Protein AF-A0A2D6FB00-F1 (afdb_monomer_lite)

Structure (mmCIF, N/CA/C/O backbone):
data_AF-A0A2D6FB00-F1
#
_entry.id   AF-A0A2D6FB00-F1
#
loop_
_atom_site.group_PDB
_atom_site.id
_atom_site.type_symbol
_atom_site.label_atom_id
_atom_site.label_alt_id
_atom_site.label_comp_id
_atom_site.label_asym_id
_atom_site.label_entity_id
_atom_site.label_seq_id
_atom_site.pdbx_PDB_ins_code
_atom_site.Cartn_x
_atom_site.Cartn_y
_atom_site.Cartn_z
_atom_site.occupancy
_atom_site.B_iso_or_equiv
_atom_site.auth_seq_id
_atom_site.auth_comp_id
_atom_site.auth_asym_id
_atom_site.auth_atom_id
_atom_site.pdbx_PDB_model_num
ATOM 1 N N . MET A 1 1 ? 11.367 2.036 -6.715 1.00 66.56 1 MET A N 1
ATOM 2 C CA . MET A 1 1 ? 11.962 1.980 -5.369 1.00 66.56 1 MET A CA 1
ATOM 3 C C . MET A 1 1 ? 11.120 2.860 -4.470 1.00 66.56 1 MET A C 1
ATOM 5 O O . MET A 1 1 ? 10.786 3.963 -4.896 1.00 66.56 1 MET A O 1
ATOM 9 N N . VAL A 1 2 ? 10.639 2.338 -3.342 1.00 79.44 2 VAL A N 1
ATOM 10 C CA . VAL A 1 2 ? 9.614 3.008 -2.512 1.00 79.44 2 VAL A CA 1
ATOM 11 C C . VAL A 1 2 ? 10.066 4.412 -2.121 1.00 79.44 2 VAL A C 1
ATOM 13 O O . VAL A 1 2 ? 11.162 4.590 -1.602 1.00 79.44 2 VAL A O 1
ATOM 16 N N . GLU A 1 3 ? 9.223 5.404 -2.391 1.00 83.50 3 GLU A N 1
ATOM 17 C CA . GLU A 1 3 ? 9.477 6.797 -2.022 1.00 83.50 3 GLU A CA 1
ATOM 18 C C . GLU A 1 3 ? 8.873 7.105 -0.652 1.00 83.50 3 GLU A C 1
ATOM 20 O O . GLU A 1 3 ? 9.534 7.669 0.217 1.00 83.50 3 GLU A O 1
ATOM 25 N N . ASN A 1 4 ? 7.610 6.722 -0.448 1.00 87.19 4 ASN A N 1
ATOM 26 C CA . ASN A 1 4 ? 6.895 6.998 0.788 1.00 87.19 4 ASN A CA 1
ATOM 27 C C . ASN A 1 4 ? 5.791 5.967 1.044 1.00 87.19 4 ASN A C 1
ATOM 29 O O . ASN A 1 4 ? 5.179 5.456 0.109 1.00 87.19 4 ASN A O 1
ATOM 33 N N . VAL A 1 5 ? 5.519 5.694 2.319 1.00 88.75 5 VAL A N 1
ATOM 34 C CA . VAL A 1 5 ? 4.339 4.943 2.749 1.00 88.75 5 VAL A CA 1
ATOM 35 C C . VAL A 1 5 ? 3.592 5.793 3.764 1.00 88.75 5 VAL A C 1
ATOM 37 O O . VAL A 1 5 ? 4.166 6.216 4.767 1.00 88.75 5 VAL A O 1
ATOM 40 N N . LEU A 1 6 ? 2.320 6.046 3.490 1.00 88.81 6 LEU A N 1
ATOM 41 C CA . LEU A 1 6 ? 1.453 6.882 4.303 1.00 88.81 6 LEU A CA 1
ATOM 42 C C . LEU A 1 6 ? 0.262 6.058 4.784 1.00 88.81 6 LEU A C 1
ATOM 44 O O . LEU A 1 6 ? -0.404 5.394 3.994 1.00 88.81 6 LEU A O 1
ATOM 48 N N . VAL A 1 7 ? 0.000 6.111 6.087 1.00 87.19 7 VAL A N 1
ATOM 49 C CA . VAL A 1 7 ? -1.113 5.413 6.735 1.00 87.19 7 VAL A CA 1
ATOM 50 C C . VAL A 1 7 ? -2.059 6.459 7.316 1.00 87.19 7 VAL A C 1
ATOM 52 O O . VAL A 1 7 ? -1.655 7.270 8.147 1.00 87.19 7 VAL A O 1
ATOM 55 N N . LEU A 1 8 ? -3.314 6.450 6.871 1.00 84.75 8 LEU A N 1
ATOM 56 C CA . LEU A 1 8 ? -4.391 7.302 7.376 1.00 84.75 8 LEU A CA 1
ATOM 57 C C . LEU A 1 8 ? -5.556 6.418 7.815 1.00 84.75 8 LEU A C 1
ATOM 59 O O . LEU A 1 8 ? -6.361 5.982 6.994 1.00 84.75 8 LEU A O 1
ATOM 63 N N . GLY A 1 9 ? -5.647 6.144 9.117 1.00 82.88 9 GLY A N 1
ATOM 64 C CA . GLY A 1 9 ? -6.644 5.213 9.646 1.00 82.88 9 GLY A CA 1
ATOM 65 C C . GLY A 1 9 ? -6.460 3.813 9.053 1.00 82.88 9 GLY A C 1
ATOM 66 O O . GLY A 1 9 ? -5.426 3.193 9.276 1.00 82.88 9 GLY A O 1
ATOM 67 N N . SER A 1 10 ? -7.450 3.338 8.292 1.00 84.50 10 SER A N 1
ATOM 68 C CA . SER A 1 10 ? -7.429 2.052 7.572 1.00 84.50 10 SER A CA 1
ATOM 69 C C . SER A 1 10 ? -6.953 2.159 6.118 1.00 84.50 10 SER A C 1
ATOM 71 O O . SER A 1 10 ? -6.960 1.167 5.390 1.00 84.50 10 SER A O 1
ATOM 73 N N . THR A 1 11 ? -6.563 3.350 5.658 1.00 87.44 11 THR A N 1
ATOM 74 C CA . THR A 1 11 ? -6.066 3.555 4.296 1.00 87.44 11 THR A CA 1
ATOM 75 C C . THR A 1 11 ? -4.545 3.600 4.286 1.00 87.44 11 THR A C 1
ATOM 77 O O . THR A 1 11 ? -3.934 4.421 4.970 1.00 87.44 11 THR A O 1
ATOM 80 N N . VAL A 1 12 ? -3.927 2.756 3.462 1.00 90.50 12 VAL A N 1
ATOM 81 C CA . VAL A 1 12 ? -2.479 2.736 3.233 1.00 90.50 12 VAL A CA 1
ATOM 82 C C . VAL A 1 12 ? -2.199 3.191 1.810 1.00 90.50 12 VAL A C 1
ATOM 84 O O . VAL A 1 12 ? -2.728 2.631 0.856 1.00 90.50 12 VAL A O 1
ATOM 87 N N . THR A 1 13 ? -1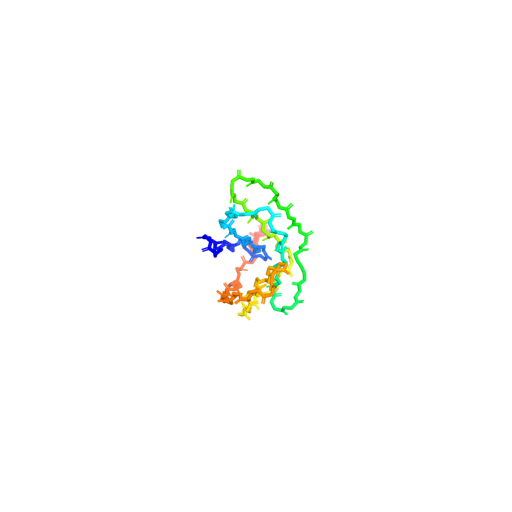.349 4.198 1.652 1.00 91.19 13 THR A N 1
ATOM 88 C CA . THR A 1 13 ? -0.872 4.6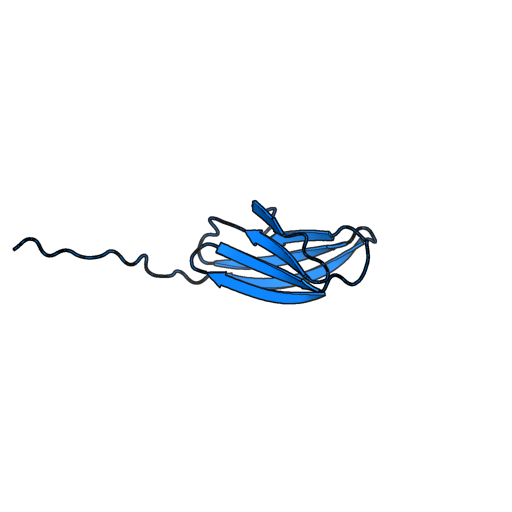77 0.352 1.00 91.19 13 THR A CA 1
ATOM 89 C C . THR A 1 13 ? 0.614 4.387 0.226 1.00 91.19 13 THR A C 1
ATOM 91 O O . THR A 1 13 ? 1.414 4.868 1.026 1.00 91.19 13 THR A O 1
ATOM 94 N N . VAL A 1 14 ? 0.985 3.607 -0.783 1.00 89.88 14 VAL A N 1
ATOM 95 C CA . VAL A 1 14 ? 2.373 3.293 -1.126 1.00 89.88 14 VAL A CA 1
ATOM 96 C C . VAL A 1 14 ? 2.754 4.095 -2.363 1.00 89.88 14 VAL A C 1
ATOM 98 O O . VAL A 1 14 ? 2.247 3.837 -3.454 1.00 89.88 14 VAL A O 1
ATOM 101 N N . SER A 1 15 ? 3.655 5.055 -2.192 1.00 90.06 15 SER A N 1
ATOM 102 C CA . SER A 1 15 ? 4.193 5.894 -3.259 1.00 90.06 15 SER A CA 1
ATOM 103 C C . SER A 1 15 ? 5.536 5.353 -3.726 1.00 90.06 15 SER A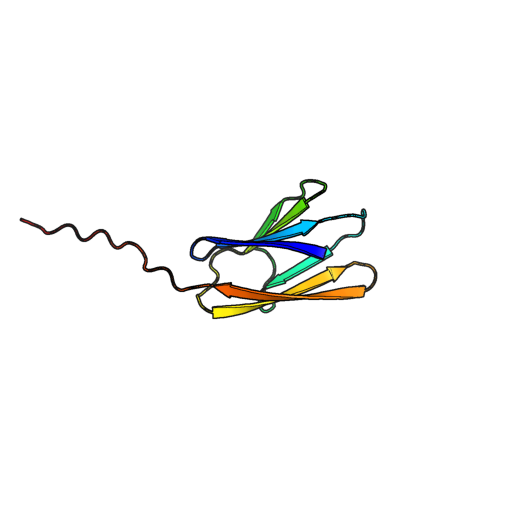 C 1
ATOM 105 O O . SER A 1 15 ? 6.448 5.102 -2.933 1.00 90.06 15 SER A O 1
ATOM 107 N N . LEU A 1 16 ? 5.668 5.177 -5.032 1.00 86.31 16 LEU A N 1
ATOM 108 C CA . LEU A 1 16 ? 6.854 4.639 -5.682 1.00 86.31 16 LEU A CA 1
ATOM 109 C C . LEU A 1 16 ? 7.399 5.664 -6.659 1.00 86.31 16 LEU A C 1
ATOM 111 O O . LEU A 1 16 ? 6.669 6.112 -7.544 1.00 86.31 16 LEU A O 1
ATOM 115 N N . PHE A 1 17 ? 8.701 5.938 -6.588 1.00 82.44 17 PHE A N 1
ATOM 116 C CA . PHE A 1 17 ? 9.346 6.670 -7.666 1.00 82.44 17 PHE A CA 1
ATOM 117 C C . PHE A 1 17 ? 9.509 5.739 -8.877 1.00 82.44 17 PHE A C 1
ATOM 119 O O . PHE A 1 17 ? 10.191 4.705 -8.828 1.00 82.44 17 PHE A O 1
ATOM 126 N N . TYR A 1 18 ? 8.814 6.089 -9.952 1.00 71.38 18 TYR A N 1
ATOM 127 C CA . TYR A 1 18 ? 8.614 5.314 -11.165 1.00 71.38 18 TYR A CA 1
ATOM 128 C C . TYR A 1 18 ? 9.539 5.844 -12.272 1.00 71.38 18 TYR A C 1
ATOM 130 O O . TYR A 1 18 ? 9.222 6.803 -12.975 1.00 71.38 18 TYR A O 1
ATOM 138 N N . HIS A 1 19 ? 10.722 5.230 -12.400 1.00 66.38 19 HIS A N 1
ATOM 139 C CA . HIS A 1 19 ? 11.785 5.666 -13.322 1.00 66.38 19 HIS A CA 1
ATOM 140 C C . HIS A 1 19 ? 11.658 5.139 -14.762 1.00 66.38 19 HIS A C 1
ATOM 142 O O . HIS A 1 19 ? 12.366 5.619 -15.644 1.00 66.38 19 HIS A O 1
ATOM 148 N N . SER A 1 20 ? 10.812 4.141 -15.022 1.00 61.78 20 SER A N 1
ATOM 149 C CA . SER A 1 20 ? 10.745 3.464 -16.323 1.00 61.78 20 SER A CA 1
ATOM 150 C C . SER A 1 20 ? 9.316 3.049 -16.645 1.00 61.78 20 SER A C 1
ATOM 152 O O . SER A 1 20 ? 8.559 2.736 -15.739 1.00 61.78 20 SER A O 1
ATOM 154 N N . THR A 1 21 ? 8.969 2.984 -17.932 1.00 59.03 21 THR A N 1
ATOM 155 C CA . THR A 1 21 ? 7.656 2.5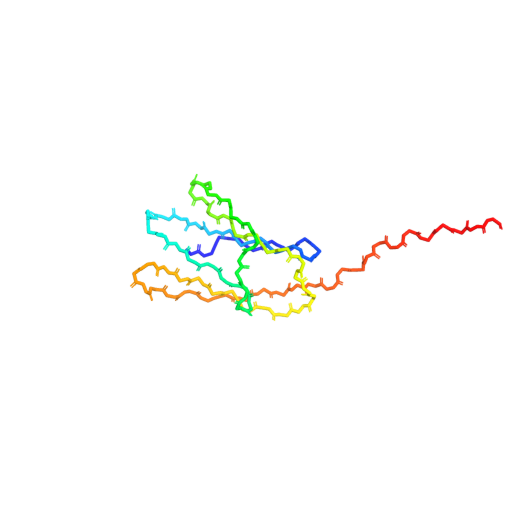89 -18.489 1.00 59.03 21 THR A CA 1
ATOM 156 C C . THR A 1 21 ? 7.256 1.128 -18.218 1.00 59.03 21 THR A C 1
ATOM 158 O O . THR A 1 21 ? 6.253 0.642 -18.740 1.00 59.03 21 THR A O 1
ATOM 161 N N . ALA A 1 22 ? 8.038 0.410 -17.411 1.00 65.06 22 ALA A N 1
ATOM 162 C CA . ALA A 1 22 ? 7.814 -0.966 -16.995 1.00 65.06 22 ALA A CA 1
ATOM 163 C C . ALA A 1 22 ? 6.656 -1.052 -15.989 1.00 65.06 22 ALA A C 1
ATOM 165 O O . ALA A 1 22 ? 6.708 -0.439 -14.926 1.00 65.06 22 ALA A O 1
ATOM 166 N N . SER A 1 23 ? 5.592 -1.798 -16.288 1.00 76.75 23 SER A N 1
ATOM 167 C CA . SER A 1 23 ? 4.480 -1.986 -15.346 1.00 76.75 23 SER A CA 1
ATOM 168 C C . SER A 1 23 ? 4.951 -2.631 -14.036 1.00 76.75 23 SER A C 1
ATOM 170 O O . SER A 1 23 ? 5.713 -3.596 -14.049 1.00 76.75 23 SER A O 1
ATOM 172 N N . VAL A 1 24 ? 4.463 -2.119 -12.907 1.00 84.69 24 VAL A N 1
ATOM 173 C CA . VAL A 1 24 ? 4.712 -2.691 -11.577 1.00 84.69 24 VAL A CA 1
ATOM 174 C C . VAL A 1 24 ? 3.405 -3.171 -10.952 1.00 84.69 24 VAL A C 1
ATOM 176 O O . VAL A 1 24 ? 2.329 -2.626 -11.223 1.00 84.69 24 VAL A O 1
ATOM 179 N N . SER A 1 25 ? 3.496 -4.199 -10.118 1.00 88.00 25 SER A N 1
ATOM 180 C CA . SER A 1 25 ? 2.423 -4.670 -9.245 1.00 88.00 25 SER A CA 1
ATOM 181 C C . SER A 1 25 ? 2.836 -4.477 -7.794 1.00 88.00 25 SER A C 1
ATOM 183 O O . SER A 1 25 ? 3.927 -4.907 -7.415 1.00 88.00 25 SER A O 1
ATOM 185 N N . VAL A 1 26 ? 1.960 -3.871 -6.998 1.00 89.69 26 VAL A N 1
ATOM 186 C CA . VAL A 1 26 ? 2.162 -3.647 -5.566 1.00 89.69 26 VAL A CA 1
ATOM 187 C C . VAL A 1 26 ? 1.130 -4.465 -4.812 1.00 89.69 26 VAL A C 1
ATOM 189 O O . VAL A 1 26 ? -0.051 -4.456 -5.156 1.00 89.69 26 VAL A O 1
ATOM 192 N N . THR A 1 27 ? 1.577 -5.188 -3.793 1.00 92.31 27 THR A N 1
ATOM 193 C CA . THR A 1 27 ? 0.693 -5.940 -2.901 1.00 92.31 27 THR A CA 1
ATOM 194 C C . THR A 1 27 ? 0.995 -5.606 -1.450 1.00 92.31 27 THR A C 1
ATOM 196 O O . THR A 1 27 ? 2.148 -5.348 -1.104 1.00 92.31 27 THR A O 1
ATOM 199 N N . LEU A 1 28 ? -0.041 -5.621 -0.614 1.00 92.81 28 LEU A N 1
ATOM 200 C CA . LEU A 1 28 ? 0.028 -5.351 0.820 1.00 92.81 28 LEU A CA 1
ATOM 201 C C . LEU A 1 28 ? -0.524 -6.562 1.572 1.00 92.81 28 LEU A C 1
ATOM 203 O O . LEU A 1 28 ? -1.705 -6.875 1.456 1.00 92.81 28 LEU A O 1
ATOM 207 N N . GLY A 1 29 ? 0.328 -7.304 2.279 1.00 89.56 29 GLY A N 1
ATOM 208 C CA . GLY A 1 29 ? -0.081 -8.558 2.924 1.00 89.56 29 GLY A CA 1
ATOM 209 C C . GLY A 1 29 ? -0.647 -9.599 1.954 1.00 89.56 29 GLY A C 1
ATOM 210 O O . GLY A 1 29 ? -1.448 -10.436 2.354 1.00 89.56 29 GLY A O 1
ATOM 211 N N . GLY A 1 30 ? -0.279 -9.517 0.671 1.00 88.69 30 GLY A N 1
ATOM 212 C CA . GLY A 1 30 ? -0.837 -10.344 -0.404 1.00 88.69 30 GLY A CA 1
ATOM 213 C C . GLY A 1 30 ? -2.136 -9.813 -1.026 1.00 88.69 30 GLY A C 1
ATOM 214 O O . GLY A 1 30 ? -2.568 -10.350 -2.044 1.00 88.69 30 GLY A O 1
ATOM 215 N N . ALA A 1 31 ? -2.739 -8.751 -0.483 1.00 90.06 31 ALA A N 1
ATOM 216 C CA . ALA A 1 31 ? -3.873 -8.076 -1.108 1.00 90.06 31 ALA A CA 1
ATOM 217 C C . ALA A 1 31 ? -3.414 -7.196 -2.278 1.00 90.06 31 ALA A C 1
ATOM 219 O O . ALA A 1 31 ? -2.322 -6.624 -2.251 1.00 90.06 31 ALA A O 1
ATOM 220 N N . SER A 1 32 ? -4.263 -7.079 -3.301 1.00 88.56 32 SER A N 1
ATOM 221 C CA . SER A 1 32 ? -4.078 -6.101 -4.378 1.00 88.56 32 SER A CA 1
ATOM 222 C C . SER A 1 32 ? -4.566 -4.727 -3.931 1.00 88.56 32 SER A C 1
ATOM 224 O O . SER A 1 32 ? -5.459 -4.621 -3.092 1.00 88.56 32 SER A O 1
ATOM 226 N N . GLU A 1 33 ? -3.972 -3.681 -4.489 1.00 89.75 33 GLU A N 1
ATOM 227 C CA . GLU A 1 33 ? -4.404 -2.301 -4.263 1.00 89.75 33 GLU A CA 1
ATOM 228 C C . GLU A 1 33 ? -5.884 -2.109 -4.649 1.00 89.75 33 GLU A C 1
ATOM 230 O O . GLU A 1 33 ? -6.370 -2.662 -5.638 1.00 89.75 33 GLU A O 1
ATOM 235 N N . ALA A 1 34 ? -6.605 -1.311 -3.866 1.00 90.81 34 ALA A N 1
ATOM 236 C CA . ALA A 1 34 ? -7.983 -0.939 -4.165 1.00 90.81 34 ALA A CA 1
ATOM 237 C C . ALA A 1 34 ? -8.032 0.072 -5.317 1.00 90.81 34 ALA A C 1
ATOM 239 O O . ALA A 1 34 ? -8.929 0.034 -6.162 1.00 90.81 34 ALA A O 1
ATOM 240 N N . ARG A 1 35 ? -7.060 0.993 -5.349 1.00 90.75 35 ARG A N 1
ATOM 241 C CA . ARG A 1 35 ? -6.923 2.023 -6.383 1.00 90.75 35 ARG A CA 1
ATOM 242 C C . ARG A 1 35 ? -5.457 2.287 -6.694 1.00 90.75 35 ARG A C 1
ATOM 244 O O . ARG A 1 35 ? -4.588 2.119 -5.842 1.00 90.75 35 ARG A O 1
ATOM 251 N N . ARG A 1 36 ? -5.206 2.777 -7.906 1.00 88.06 36 ARG A N 1
ATOM 252 C CA . ARG A 1 36 ? -3.888 3.221 -8.359 1.00 88.06 36 ARG A CA 1
ATOM 253 C C . ARG A 1 36 ? -3.968 4.637 -8.908 1.00 88.06 36 ARG A C 1
ATOM 255 O O . ARG A 1 36 ? -4.838 4.931 -9.725 1.00 88.06 36 ARG A O 1
ATOM 262 N N . ASP A 1 37 ? -3.048 5.486 -8.472 1.00 86.81 37 ASP A N 1
ATOM 263 C CA . ASP A 1 37 ? -2.780 6.794 -9.056 1.00 86.81 37 ASP A CA 1
ATOM 264 C C . ASP A 1 37 ? -1.551 6.705 -9.974 1.00 86.81 37 ASP A C 1
ATOM 266 O O . ASP A 1 37 ? -0.432 6.424 -9.539 1.00 86.81 37 ASP A O 1
ATOM 270 N N . ASN A 1 38 ? -1.769 6.926 -11.270 1.00 83.62 38 ASN A N 1
ATOM 271 C CA . ASN A 1 38 ? -0.776 6.782 -12.335 1.00 83.62 38 ASN A CA 1
ATOM 272 C C . ASN A 1 38 ? -0.056 8.102 -12.662 1.00 83.62 38 ASN A C 1
ATOM 274 O O . ASN A 1 38 ? 0.167 8.431 -13.829 1.00 83.62 38 ASN A O 1
ATOM 278 N N . LYS A 1 39 ? 0.309 8.876 -11.640 1.00 81.31 39 LYS A N 1
ATOM 279 C CA . LYS A 1 39 ? 0.894 10.208 -11.812 1.00 81.31 39 LYS A CA 1
ATOM 280 C C . LYS A 1 39 ? 2.413 10.164 -11.976 1.00 81.31 39 LYS A C 1
ATOM 282 O O . LYS A 1 39 ? 3.151 10.164 -11.007 1.00 81.31 39 LYS A O 1
ATOM 287 N N . THR A 1 40 ? 2.942 10.224 -13.191 1.00 75.25 40 THR A N 1
ATOM 288 C CA . THR A 1 40 ? 4.403 10.284 -13.389 1.00 75.25 40 THR A CA 1
ATOM 289 C C . THR A 1 40 ? 5.043 11.530 -12.738 1.00 75.25 40 THR A C 1
ATOM 291 O O . THR A 1 40 ? 4.512 12.633 -12.889 1.00 75.25 40 THR A O 1
ATOM 294 N N . PRO A 1 41 ? 6.190 11.394 -12.035 1.00 77.31 41 PRO A N 1
ATOM 295 C CA . PRO A 1 41 ? 7.009 10.187 -11.864 1.00 77.31 41 PRO A CA 1
ATOM 296 C C . PRO A 1 41 ? 6.677 9.350 -10.610 1.00 77.31 41 PRO A C 1
ATOM 298 O O . PRO A 1 41 ? 7.438 8.446 -10.293 1.00 77.31 41 PRO A O 1
ATOM 301 N N . VAL A 1 42 ? 5.588 9.626 -9.887 1.00 82.19 42 VAL A N 1
ATOM 302 C CA . VAL A 1 42 ? 5.232 8.963 -8.619 1.00 82.19 42 VAL A CA 1
ATOM 303 C C . VAL A 1 42 ? 3.968 8.113 -8.765 1.00 82.19 42 VAL A C 1
ATOM 305 O O . VAL A 1 42 ? 2.853 8.621 -8.852 1.00 82.19 42 VAL A O 1
ATOM 308 N N . LEU A 1 43 ? 4.126 6.792 -8.739 1.00 86.81 43 LEU A N 1
ATOM 309 C CA . LEU A 1 43 ? 2.989 5.875 -8.749 1.00 86.81 43 LEU A CA 1
ATOM 310 C C . LEU A 1 43 ? 2.447 5.689 -7.327 1.00 86.81 43 LEU A C 1
ATOM 312 O O . LEU A 1 43 ? 3.184 5.233 -6.455 1.00 86.81 43 LEU A O 1
ATOM 316 N N . GLY A 1 44 ? 1.168 5.994 -7.105 1.00 88.25 44 GLY A N 1
ATOM 317 C CA . GLY A 1 44 ? 0.490 5.781 -5.825 1.00 88.25 44 GLY A CA 1
ATOM 318 C C . GLY A 1 44 ? -0.360 4.515 -5.849 1.00 88.25 44 GLY A C 1
ATOM 319 O O . GLY A 1 44 ? -1.248 4.391 -6.683 1.00 88.25 44 GLY A O 1
ATOM 320 N N . SER A 1 45 ? -0.119 3.573 -4.942 1.00 90.75 45 SER A N 1
ATOM 321 C CA . SER A 1 45 ? -0.958 2.378 -4.756 1.00 90.75 45 SER A CA 1
ATOM 322 C C . SER A 1 45 ? -1.724 2.515 -3.447 1.00 90.75 45 SER A C 1
ATOM 324 O O . SER A 1 45 ? -1.112 2.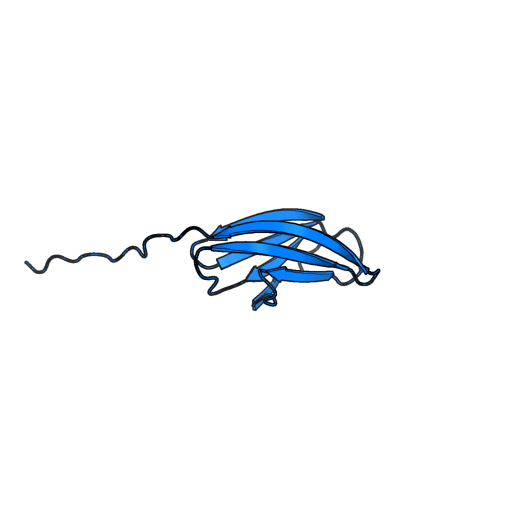621 -2.386 1.00 90.75 45 SER A O 1
ATOM 326 N N . ILE A 1 46 ? -3.051 2.567 -3.525 1.00 92.44 46 ILE A N 1
ATOM 327 C CA . ILE A 1 46 ? -3.938 2.851 -2.399 1.00 92.44 46 ILE A CA 1
ATOM 328 C C . ILE A 1 46 ? -4.654 1.566 -1.997 1.00 92.44 46 ILE A C 1
ATOM 330 O O . ILE A 1 46 ? -5.333 0.936 -2.808 1.00 92.44 46 ILE A O 1
ATOM 334 N N . PHE A 1 47 ? -4.526 1.202 -0.729 1.00 93.50 47 PHE A N 1
ATOM 335 C CA . PHE A 1 47 ? -5.208 0.093 -0.080 1.00 93.50 47 PHE A CA 1
ATOM 336 C C . PHE A 1 47 ? -6.211 0.679 0.912 1.00 93.50 47 PHE A C 1
ATOM 338 O O . PHE A 1 47 ? -5.835 1.470 1.775 1.00 93.50 47 PHE A O 1
ATOM 345 N N . GLU A 1 48 ? -7.482 0.328 0.760 1.00 90.69 48 GLU A N 1
ATOM 346 C CA . GLU A 1 48 ? -8.580 0.763 1.631 1.00 90.69 48 GLU A CA 1
ATOM 347 C C . GLU A 1 48 ? -8.980 -0.398 2.557 1.00 90.69 48 GLU A C 1
ATOM 349 O O . GLU A 1 48 ? -8.664 -1.554 2.271 1.00 90.69 48 GLU A O 1
ATOM 354 N N . ASP A 1 49 ? -9.643 -0.088 3.673 1.00 87.56 49 ASP A N 1
ATOM 355 C CA . ASP A 1 49 ? -10.140 -1.075 4.645 1.00 87.56 49 ASP A CA 1
ATOM 356 C C . ASP A 1 49 ? -9.076 -2.051 5.184 1.00 87.56 49 ASP A C 1
ATOM 358 O O . ASP A 1 49 ? -9.360 -3.203 5.522 1.00 87.56 49 ASP A O 1
ATOM 362 N N . VAL A 1 50 ? -7.832 -1.582 5.309 1.00 88.56 50 VAL A N 1
ATOM 363 C CA . VAL A 1 50 ? -6.744 -2.360 5.900 1.00 88.56 50 VAL A CA 1
ATOM 364 C C . VAL A 1 50 ? -6.946 -2.406 7.410 1.00 88.56 50 VAL A C 1
ATOM 366 O O . VAL A 1 50 ? -6.976 -1.373 8.086 1.00 88.56 50 VAL A O 1
ATOM 369 N N . ALA A 1 51 ? -7.108 -3.615 7.946 1.00 88.06 51 ALA A N 1
ATOM 370 C CA . ALA A 1 51 ? -7.205 -3.814 9.384 1.00 88.06 51 ALA A CA 1
ATOM 371 C C . ALA A 1 51 ? -5.892 -3.401 10.079 1.00 88.06 51 ALA A C 1
ATOM 373 O O . ALA A 1 51 ? -4.833 -3.422 9.456 1.00 88.06 51 ALA A O 1
ATOM 374 N N . PRO A 1 52 ? -5.922 -3.041 11.370 1.00 87.50 52 PRO A N 1
ATOM 375 C CA . PRO A 1 52 ? -4.697 -2.789 12.117 1.00 87.50 52 PRO A CA 1
ATOM 376 C C . PRO A 1 52 ? -3.798 -4.029 12.163 1.00 87.50 52 PRO A C 1
ATOM 378 O O . PRO A 1 52 ? -4.267 -5.134 12.442 1.00 87.50 52 PRO A O 1
ATOM 381 N N . GLY A 1 53 ? -2.503 -3.844 11.922 1.00 89.38 53 GLY A N 1
ATOM 382 C CA . GLY A 1 53 ? -1.536 -4.936 11.848 1.00 89.38 53 GLY A CA 1
ATOM 383 C C . GLY A 1 53 ? -0.261 -4.560 11.101 1.00 89.38 53 GLY A C 1
ATOM 384 O O . GLY A 1 53 ? -0.152 -3.482 10.522 1.00 89.38 53 GLY A O 1
ATOM 385 N N . GLU A 1 54 ? 0.718 -5.461 11.122 1.00 91.56 54 GLU A N 1
ATOM 386 C CA . GLU A 1 54 ? 1.932 -5.338 10.317 1.00 91.56 54 GLU A CA 1
ATOM 387 C C . GLU A 1 54 ? 1.751 -6.084 8.992 1.00 91.56 54 GLU A C 1
ATOM 389 O O . GLU A 1 54 ? 1.378 -7.260 8.974 1.00 91.56 54 GLU A O 1
ATOM 394 N N . TYR A 1 55 ? 2.021 -5.400 7.882 1.00 93.00 55 TYR A N 1
ATOM 395 C CA . TYR A 1 55 ? 1.831 -5.931 6.540 1.00 93.00 55 TYR A CA 1
ATOM 396 C C . TYR A 1 55 ? 3.111 -5.813 5.708 1.00 93.00 55 TYR A C 1
ATOM 398 O O . TYR A 1 55 ? 3.687 -4.725 5.608 1.00 93.00 55 TYR A O 1
ATOM 406 N N . PRO A 1 56 ? 3.545 -6.902 5.046 1.00 93.75 56 PRO A N 1
ATOM 407 C CA . PRO A 1 56 ? 4.608 -6.824 4.059 1.00 93.75 56 PRO A CA 1
ATOM 408 C C . PRO A 1 56 ? 4.091 -6.146 2.787 1.00 93.75 56 PRO A C 1
ATOM 410 O O . PRO A 1 56 ? 3.039 -6.507 2.256 1.00 93.75 56 PRO A O 1
ATOM 413 N N . ILE A 1 57 ? 4.857 -5.192 2.276 1.00 93.31 57 ILE A N 1
ATOM 414 C CA . ILE A 1 57 ? 4.669 -4.581 0.964 1.00 93.31 57 ILE A CA 1
ATOM 415 C C . ILE A 1 57 ? 5.592 -5.304 -0.006 1.00 93.31 57 ILE A C 1
ATOM 417 O O . ILE A 1 57 ? 6.804 -5.342 0.203 1.00 93.31 57 ILE A O 1
ATOM 421 N N . VAL A 1 58 ? 5.034 -5.850 -1.082 1.00 92.25 58 VAL A N 1
ATOM 422 C CA . VAL A 1 58 ? 5.813 -6.492 -2.144 1.00 92.25 58 VAL A CA 1
ATOM 423 C C . VAL A 1 58 ? 5.550 -5.772 -3.451 1.00 92.25 58 VAL A C 1
ATOM 425 O O . VAL A 1 58 ? 4.409 -5.703 -3.914 1.00 92.25 58 VAL A O 1
ATOM 428 N N . ILE A 1 59 ? 6.619 -5.259 -4.051 1.00 89.19 59 ILE A N 1
ATOM 429 C CA . ILE A 1 59 ? 6.604 -4.622 -5.362 1.00 89.19 59 ILE A CA 1
ATOM 430 C C . ILE A 1 59 ? 7.322 -5.542 -6.329 1.00 89.19 59 ILE A C 1
ATOM 432 O O . ILE A 1 59 ? 8.464 -5.934 -6.099 1.00 89.19 59 ILE A O 1
ATOM 436 N N . LYS A 1 60 ? 6.652 -5.874 -7.423 1.00 88.31 60 LYS A N 1
ATOM 437 C CA . LYS A 1 60 ? 7.216 -6.683 -8.495 1.00 88.31 60 LYS A CA 1
ATOM 438 C C . LYS A 1 60 ? 7.116 -5.927 -9.807 1.00 88.31 60 LYS A C 1
ATOM 440 O O . LYS A 1 60 ? 6.043 -5.425 -10.144 1.00 88.31 60 LYS A O 1
ATOM 445 N N . ASP A 1 61 ? 8.219 -5.842 -10.536 1.00 85.50 61 ASP A N 1
ATOM 446 C CA . ASP A 1 61 ? 8.220 -5.295 -11.889 1.00 85.50 61 ASP A CA 1
ATOM 447 C C . ASP A 1 61 ? 8.034 -6.389 -12.956 1.00 85.50 61 ASP A C 1
ATOM 449 O O . ASP A 1 61 ? 8.121 -7.593 -12.695 1.00 85.50 61 ASP A O 1
ATOM 453 N N . VAL A 1 62 ? 7.764 -5.957 -14.188 1.00 83.94 62 VAL A N 1
ATOM 454 C CA . VAL A 1 62 ? 7.641 -6.827 -15.372 1.00 83.94 62 VAL A CA 1
ATOM 455 C C . VAL A 1 62 ? 8.930 -7.594 -15.701 1.00 83.94 62 VAL A C 1
ATOM 457 O O . VAL A 1 62 ? 8.862 -8.670 -16.292 1.00 83.94 62 VAL A O 1
ATOM 460 N N . MET A 1 63 ? 10.099 -7.084 -15.306 1.00 83.50 63 MET A N 1
ATOM 461 C CA . MET A 1 63 ? 11.388 -7.753 -15.517 1.00 83.50 63 MET A CA 1
ATOM 462 C C . MET A 1 63 ? 11.664 -8.848 -14.473 1.00 83.50 63 MET A C 1
ATOM 464 O O . MET A 1 63 ? 12.624 -9.601 -14.619 1.00 83.50 63 MET A O 1
ATOM 468 N N . GLY A 1 64 ? 10.804 -8.979 -13.459 1.00 81.25 64 GLY A N 1
ATOM 469 C CA . GLY A 1 64 ? 10.907 -9.974 -12.399 1.00 81.25 64 GLY A CA 1
ATOM 470 C C . GLY A 1 64 ? 11.691 -9.509 -11.174 1.00 81.25 64 GLY A C 1
ATOM 471 O O . GLY A 1 64 ? 11.896 -10.319 -10.270 1.00 81.25 64 GLY A O 1
ATOM 472 N N . ASN A 1 65 ? 12.096 -8.238 -11.101 1.00 85.75 65 ASN A N 1
ATOM 473 C CA . ASN A 1 65 ? 12.697 -7.687 -9.893 1.00 85.75 65 ASN A CA 1
ATOM 474 C C . ASN A 1 65 ? 11.631 -7.569 -8.806 1.00 85.75 65 ASN A C 1
ATOM 476 O O . ASN A 1 65 ? 10.502 -7.140 -9.063 1.00 85.75 65 ASN A O 1
ATOM 480 N N . VAL A 1 66 ? 12.007 -7.957 -7.589 1.00 88.75 66 VAL A N 1
ATOM 481 C CA . VAL A 1 66 ? 11.141 -7.908 -6.414 1.00 88.75 66 VAL A CA 1
ATOM 482 C C . VAL A 1 66 ? 11.800 -7.039 -5.356 1.00 88.75 66 VAL A C 1
ATOM 484 O O . VAL A 1 66 ? 12.951 -7.264 -4.988 1.00 88.75 66 VAL A O 1
ATOM 487 N N . GLU A 1 67 ? 11.050 -6.068 -4.857 1.00 88.06 67 GLU A N 1
ATOM 488 C CA . GLU A 1 67 ? 11.422 -5.209 -3.740 1.00 88.06 67 GLU A CA 1
ATOM 489 C C . GLU A 1 67 ? 10.409 -5.422 -2.613 1.00 88.06 67 GLU A C 1
ATOM 491 O O . GLU A 1 67 ? 9.205 -5.545 -2.861 1.00 88.06 67 GLU A O 1
ATOM 496 N N . ALA A 1 68 ? 10.898 -5.507 -1.378 1.00 88.00 68 ALA A N 1
ATOM 497 C CA . ALA A 1 68 ? 10.074 -5.755 -0.206 1.00 88.00 68 ALA A CA 1
ATOM 498 C C . ALA A 1 68 ? 10.271 -4.648 0.830 1.00 88.00 68 ALA A C 1
ATOM 500 O O . ALA A 1 68 ? 11.396 -4.233 1.103 1.00 88.00 68 ALA A O 1
ATOM 501 N N . ALA A 1 69 ? 9.167 -4.207 1.420 1.00 89.31 69 ALA A N 1
ATOM 502 C CA . ALA A 1 69 ? 9.125 -3.303 2.561 1.00 89.31 69 ALA A CA 1
ATOM 503 C C . ALA A 1 69 ? 8.087 -3.813 3.573 1.00 89.31 69 ALA A C 1
ATOM 505 O O . ALA A 1 69 ? 7.387 -4.793 3.316 1.00 89.31 69 ALA A O 1
ATOM 506 N N . SER A 1 70 ? 7.968 -3.161 4.724 1.00 89.06 70 SER A N 1
ATOM 507 C CA . SER A 1 70 ? 6.901 -3.426 5.689 1.00 89.06 70 SER A CA 1
ATOM 508 C C . SER A 1 70 ? 6.250 -2.123 6.129 1.00 89.06 70 SER A C 1
ATOM 510 O O . SER A 1 70 ? 6.872 -1.058 6.111 1.00 89.06 70 SER A O 1
ATOM 512 N N . VAL A 1 71 ? 4.973 -2.203 6.487 1.00 90.25 71 VAL A N 1
ATOM 513 C CA . VAL A 1 71 ? 4.220 -1.095 7.070 1.00 90.25 71 VAL A CA 1
ATOM 514 C C . VAL A 1 71 ? 3.385 -1.601 8.231 1.00 90.25 71 VAL A C 1
ATOM 516 O O . VAL A 1 71 ? 2.766 -2.663 8.154 1.00 90.25 71 VAL A O 1
ATOM 519 N N . THR A 1 72 ? 3.346 -0.810 9.294 1.00 90.00 72 THR A N 1
ATOM 520 C CA . THR A 1 72 ? 2.477 -1.055 10.440 1.00 90.00 72 THR A CA 1
ATOM 521 C C . THR A 1 72 ? 1.280 -0.124 10.350 1.00 90.00 72 THR A C 1
ATOM 523 O O . THR A 1 72 ? 1.430 1.097 10.346 1.00 90.00 72 THR A O 1
ATOM 526 N N . VAL A 1 73 ? 0.087 -0.704 10.269 1.00 88.06 73 VAL A N 1
ATOM 527 C CA . VAL A 1 73 ? -1.181 0.017 10.352 1.00 88.06 73 VAL A CA 1
ATOM 528 C C . VAL A 1 73 ? -1.601 0.051 11.810 1.00 88.06 73 VAL A C 1
ATOM 530 O O . VAL A 1 73 ? -1.981 -0.968 12.390 1.00 88.06 73 VAL A O 1
ATOM 533 N N . GLU A 1 74 ? -1.499 1.224 12.423 1.00 83.69 74 GLU A N 1
ATOM 534 C CA . GLU A 1 74 ? -1.903 1.407 13.811 1.00 83.69 74 GLU A CA 1
ATOM 535 C C . GLU A 1 74 ? -3.426 1.483 13.938 1.00 83.69 74 GLU A C 1
ATOM 537 O O . GLU A 1 74 ? -4.112 2.151 13.157 1.00 83.69 74 GLU A O 1
ATOM 542 N N . SER A 1 75 ? -3.953 0.833 14.978 1.00 73.81 75 SER A N 1
ATOM 543 C CA . SER A 1 75 ? -5.360 0.949 15.351 1.00 73.81 75 SER A CA 1
ATOM 544 C C . SER A 1 75 ? -5.628 2.361 15.857 1.00 73.81 75 SER A C 1
ATOM 546 O O . SER A 1 75 ? -5.424 2.659 17.032 1.00 73.81 75 SER A O 1
ATOM 548 N N . HIS A 1 76 ? -6.113 3.234 14.981 1.00 62.81 76 HIS A N 1
ATOM 549 C CA . HIS A 1 76 ? -6.596 4.538 15.404 1.00 62.81 76 HIS A CA 1
ATOM 550 C C . HIS A 1 76 ? -7.919 4.358 16.156 1.00 62.81 76 HIS A C 1
ATOM 552 O O . HIS A 1 76 ? -8.804 3.657 15.654 1.00 62.81 76 HIS A O 1
ATOM 558 N N . PRO A 1 77 ? -8.100 4.972 17.339 1.00 54.88 77 PRO A N 1
ATOM 559 C CA . PRO A 1 77 ? -9.411 4.991 17.960 1.00 54.88 77 PRO A CA 1
ATOM 560 C C . PRO A 1 77 ? -10.352 5.723 17.003 1.00 54.88 77 PRO A C 1
ATOM 562 O O . PRO A 1 77 ? -10.150 6.901 16.702 1.00 54.88 77 PRO A O 1
ATOM 565 N N . SER A 1 78 ? -11.375 5.026 16.500 1.00 52.53 78 SER A N 1
ATOM 566 C CA . SER A 1 78 ? -12.509 5.690 15.868 1.00 52.53 78 SER A CA 1
ATOM 567 C C . SER A 1 78 ? -12.995 6.736 16.861 1.00 52.53 78 SER A C 1
ATOM 569 O O . SER A 1 78 ? -13.336 6.386 17.993 1.00 52.53 78 SER A O 1
ATOM 571 N N . SER A 1 79 ? -12.948 8.012 16.482 1.00 46.97 79 SER A N 1
ATOM 572 C CA . SER A 1 79 ? -13.390 9.104 17.341 1.00 46.97 79 SER A CA 1
ATOM 573 C C . SER A 1 79 ? -14.904 8.981 17.511 1.00 46.97 79 SER A C 1
ATOM 575 O O . SER A 1 79 ? -15.684 9.537 16.743 1.00 46.97 79 SER A O 1
ATOM 577 N N . THR A 1 80 ? -15.331 8.156 18.463 1.00 49.91 80 THR A N 1
ATOM 578 C CA . THR A 1 80 ? -16.724 8.044 18.868 1.00 49.91 80 THR A CA 1
ATOM 579 C C . THR A 1 80 ? -17.029 9.320 19.632 1.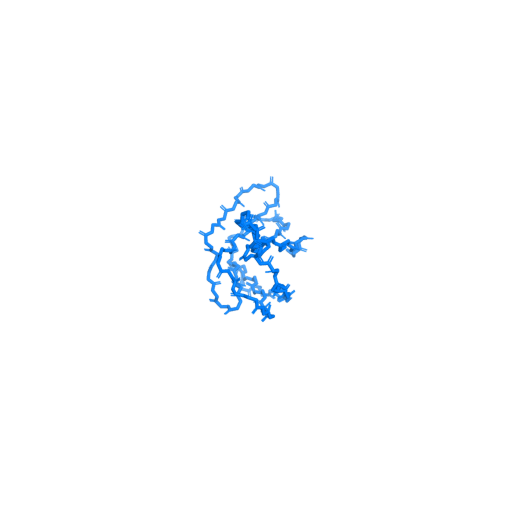00 49.91 80 THR A C 1
ATOM 581 O O . THR A 1 80 ? -16.662 9.460 20.798 1.00 49.91 80 THR A O 1
ATOM 584 N N . SER A 1 81 ? -17.651 10.287 18.963 1.00 47.91 81 SER A N 1
ATOM 585 C CA . SER A 1 81 ? -18.183 11.480 19.608 1.00 47.91 81 SER A CA 1
ATOM 586 C C . SER A 1 81 ? -19.254 11.056 20.615 1.00 47.91 81 SER A C 1
ATOM 588 O O . SER A 1 81 ? -20.388 10.738 20.267 1.00 47.91 81 SER A O 1
ATOM 590 N N . TYR A 1 82 ? -18.871 11.015 21.890 1.00 58.09 82 TYR A N 1
ATOM 591 C CA . TYR A 1 82 ? -19.795 10.855 23.003 1.00 58.09 82 TYR A CA 1
ATOM 592 C C . TYR A 1 82 ? -20.596 12.155 23.141 1.00 58.09 82 TYR A C 1
ATOM 594 O O . TYR A 1 82 ? -20.059 13.174 23.573 1.00 58.09 82 TYR A O 1
ATOM 602 N N . PHE A 1 83 ? -21.869 12.139 22.746 1.00 64.94 83 PHE A N 1
ATOM 603 C CA . PHE A 1 83 ? -22.823 13.187 23.106 1.00 64.94 83 PHE A CA 1
ATOM 604 C C . PHE A 1 83 ? -23.469 12.790 24.440 1.00 64.94 83 PHE A C 1
ATOM 606 O O . PHE A 1 83 ? -24.291 11.872 24.442 1.00 64.94 83 PHE A O 1
ATOM 613 N N . PRO A 1 84 ? -23.127 13.419 25.582 1.00 63.09 84 PRO A N 1
ATOM 614 C CA . PRO A 1 84 ? -23.909 13.220 26.792 1.00 63.09 84 PRO A CA 1
ATOM 615 C C . PRO A 1 84 ? -25.309 13.800 26.553 1.00 63.09 84 PRO A C 1
ATOM 617 O O . PRO A 1 84 ? -25.463 14.995 26.304 1.00 63.09 84 PRO A O 1
ATOM 620 N N . SER A 1 85 ? -26.328 12.940 26.587 1.00 70.75 85 SER A N 1
ATOM 621 C CA . SER A 1 85 ? -27.711 13.373 26.781 1.00 70.75 85 SER A CA 1
ATOM 622 C C . SER A 1 85 ? -27.815 14.037 28.155 1.00 70.75 85 SER A C 1
ATOM 624 O O . SER A 1 85 ? -27.222 13.529 29.108 1.00 70.75 85 SER A O 1
ATOM 626 N N . GLY A 1 86 ? -28.501 15.179 28.196 1.00 60.19 86 GLY A N 1
ATOM 627 C CA . GLY A 1 86 ? -28.561 16.102 29.333 1.00 60.19 86 GLY A CA 1
ATOM 628 C C . GLY A 1 86 ? -29.156 15.559 30.622 1.00 60.19 86 GLY A C 1
ATOM 629 O O . GLY A 1 86 ? -29.697 14.432 30.621 1.00 60.19 86 GLY A O 1
#

Secondary structure (DSSP, 8-state):
-EEEEEEETTEEEEEEE--SS--EEEEETTEEPSEEEEETTEEEEEE-SPPSEEEEEEEEETT--EEEEEEEE--PPP--------

Foldseek 3Di:
DWDDWDADAQKIKTKDQAPDPWDKFKDKQNHGAPDWDPDPRIIIGMHGRHDFAKIKIWMATPVGDIDIDIDGHHNDPPPPPDDDDD

Radius of gyration: 15.77 Å; chains: 1; bounding box: 41×26×48 Å

Sequence (86 aa):
MVENVLVLGSTVTVSLFYHSTASVSVTLGGASEARRDNKTPVLGSIFEDVAPGEYPIVIKDVMGNVEAASVTVESHPSSTSYFPSG

pLDDT: mean 81.95, std 11.94, range [46.97, 93.75]